Protein AF-A0AAV7CUH6-F1 (afdb_monomer)

Radius of gyration: 12.27 Å; Cα contacts (8 Å, |Δi|>4): 56; chains: 1; bounding box: 28×21×32 Å

Nearest PDB structures (foldseek):
  1t1v-assembly1_B  TM=9.523E-01  e=1.568E-05  Mus musculus
  1j0f-assembly1_A  TM=9.487E-01  e=9.896E-05  Mus musculus
  1sj6-assembly1_A  TM=8.788E-01  e=1.829E-04  Homo sapiens
  5kqa-assembly1_A  TM=8.134E-01  e=2.026E-02  Polygonaceae
  3fza-assembly1_A  TM=7.700E-01  e=8.491E-02  Populus tremula x Populus tremuloides

InterPro domains:
  IPR006993 SH3-binding, glutamic acid-rich protein [PF04908] (2-68)
  IPR036249 Thioredoxin-like superfamily [SSF52833] (2-68)

Organism: Engystomops pustulosus (NCBI:txid76066)

Foldseek 3Di:
DVVVCVVVVHDDDDDDCVVDVVVVVVVCVLVVHNPDDDDWDDDVSRGLGHDVSLVVCVVVVNNVVSRVPHD

Mean predicted aligned error: 4.74 Å

Structure (mmCIF, N/CA/C/O backbone):
data_AF-A0AAV7CUH6-F1
#
_entry.id   AF-A0AAV7CUH6-F1
#
loop_
_atom_site.group_PDB
_atom_site.id
_atom_site.type_symbol
_atom_site.label_atom_id
_atom_site.label_alt_id
_atom_site.label_comp_id
_atom_site.label_asym_id
_atom_site.label_entity_id
_atom_site.label_seq_id
_atom_site.pdbx_PDB_ins_code
_atom_site.Cartn_x
_atom_site.Cartn_y
_atom_site.Cartn_z
_atom_site.occupancy
_atom_site.B_iso_or_equiv
_atom_site.auth_seq_id
_atom_site.auth_comp_id
_atom_site.auth_asym_id
_atom_site.auth_atom_id
_atom_site.pdbx_PDB_model_num
ATOM 1 N N . MET A 1 1 ? 0.594 -5.427 4.494 1.00 78.06 1 MET A N 1
ATOM 2 C CA . MET A 1 1 ? -0.470 -4.882 3.622 1.00 78.06 1 MET A CA 1
ATOM 3 C C . MET A 1 1 ? -1.640 -5.852 3.454 1.00 78.06 1 MET A C 1
ATOM 5 O O . MET A 1 1 ? -2.649 -5.632 4.098 1.00 78.06 1 MET A O 1
ATOM 9 N N . MET A 1 2 ? -1.522 -6.949 2.685 1.00 83.00 2 MET A N 1
ATOM 10 C CA . MET A 1 2 ? -2.673 -7.813 2.330 1.00 83.00 2 MET A CA 1
ATOM 11 C C . MET A 1 2 ? -3.462 -8.353 3.530 1.00 83.00 2 MET A C 1
ATOM 13 O O . MET A 1 2 ? -4.681 -8.275 3.532 1.00 83.00 2 MET A O 1
ATOM 17 N N . ARG A 1 3 ? -2.779 -8.804 4.593 1.00 85.00 3 ARG A N 1
ATOM 18 C CA . ARG A 1 3 ? -3.448 -9.246 5.832 1.00 85.00 3 ARG A CA 1
ATOM 19 C C . ARG A 1 3 ? -4.313 -8.162 6.479 1.00 85.00 3 ARG A C 1
ATOM 21 O O . ARG A 1 3 ? -5.336 -8.486 7.051 1.00 85.00 3 ARG A O 1
ATOM 28 N N . ILE A 1 4 ? -3.909 -6.893 6.399 1.00 85.94 4 ILE A N 1
ATOM 29 C CA . ILE A 1 4 ? -4.667 -5.777 6.988 1.00 85.94 4 ILE A CA 1
ATOM 30 C C . ILE A 1 4 ? -5.989 -5.602 6.236 1.00 85.94 4 ILE A C 1
ATOM 32 O O . ILE A 1 4 ? -7.028 -5.428 6.863 1.00 85.94 4 ILE A O 1
ATOM 36 N N . LEU A 1 5 ? -5.947 -5.694 4.903 1.00 85.25 5 LEU A N 1
ATOM 37 C CA . LEU A 1 5 ? -7.135 -5.628 4.049 1.00 85.25 5 LEU A CA 1
ATOM 38 C C . LEU A 1 5 ? -8.065 -6.822 4.295 1.00 85.25 5 LEU A C 1
ATOM 40 O O . LEU A 1 5 ? -9.273 -6.643 4.415 1.00 85.25 5 LEU A O 1
ATOM 44 N N . ASP A 1 6 ? -7.485 -8.018 4.421 1.00 86.38 6 ASP A N 1
ATOM 45 C CA . ASP A 1 6 ? -8.204 -9.271 4.663 1.00 86.38 6 ASP A CA 1
ATOM 46 C C . ASP A 1 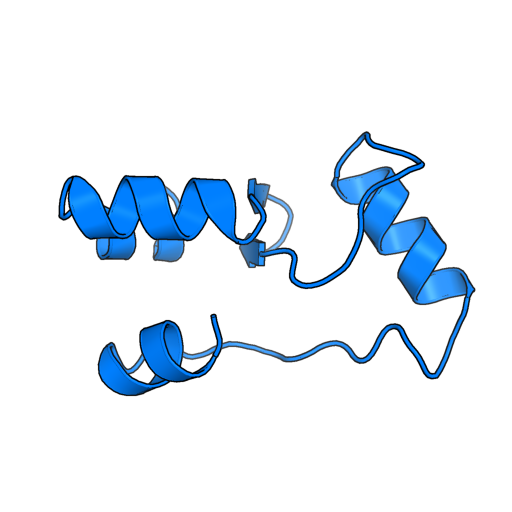6 ? -8.926 -9.265 6.019 1.00 86.38 6 ASP A C 1
ATOM 48 O O . ASP A 1 6 ? -10.133 -9.483 6.081 1.00 86.38 6 ASP A O 1
ATOM 52 N N . THR A 1 7 ? -8.229 -8.877 7.096 1.00 86.19 7 THR A N 1
ATOM 53 C CA . THR A 1 7 ? -8.819 -8.726 8.438 1.00 86.19 7 THR A CA 1
ATOM 54 C C . THR A 1 7 ? -9.955 -7.700 8.465 1.00 86.19 7 THR A C 1
ATOM 56 O O . THR A 1 7 ? -10.881 -7.832 9.261 1.00 86.19 7 THR A O 1
ATOM 59 N N . ARG A 1 8 ? -9.898 -6.676 7.605 1.00 81.75 8 ARG A N 1
ATOM 60 C CA . ARG A 1 8 ? -10.940 -5.645 7.481 1.00 81.75 8 ARG A CA 1
ATOM 61 C C . ARG A 1 8 ? -12.073 -6.039 6.525 1.00 81.75 8 ARG A C 1
ATOM 63 O O . ARG A 1 8 ? -13.031 -5.288 6.393 1.00 81.75 8 ARG A O 1
ATOM 70 N N . GLY A 1 9 ? -11.987 -7.193 5.858 1.00 83.81 9 GLY A N 1
ATOM 71 C CA . GLY A 1 9 ? -12.991 -7.648 4.891 1.00 83.81 9 GLY A CA 1
ATOM 72 C C . GLY A 1 9 ? -13.077 -6.778 3.633 1.00 83.81 9 GLY A C 1
ATOM 73 O O . GLY A 1 9 ? -14.104 -6.765 2.955 1.00 83.81 9 GLY A O 1
ATOM 74 N N . VAL A 1 10 ? -12.017 -6.031 3.314 1.00 85.00 10 VAL A N 1
ATOM 75 C CA . VAL A 1 10 ? -11.991 -5.138 2.154 1.00 85.00 10 VAL A CA 1
ATOM 76 C C . VAL A 1 10 ? -11.770 -5.961 0.893 1.00 85.00 10 VAL A C 1
ATOM 78 O O . VAL A 1 10 ? -10.846 -6.767 0.814 1.00 85.00 10 VAL A O 1
ATOM 81 N N . THR A 1 11 ? -12.598 -5.739 -0.127 1.00 84.56 11 THR A N 1
ATOM 82 C CA . THR A 1 11 ? -12.396 -6.369 -1.436 1.00 84.56 11 THR A CA 1
ATOM 83 C C . THR A 1 11 ? -11.321 -5.602 -2.199 1.00 84.56 11 THR A C 1
ATOM 85 O O . THR A 1 11 ? -11.479 -4.416 -2.473 1.00 84.56 11 THR A O 1
ATOM 88 N N . TYR A 1 12 ? -10.233 -6.274 -2.569 1.00 86.50 12 TYR A N 1
ATOM 89 C CA . TYR A 1 12 ? -9.145 -5.686 -3.348 1.00 86.50 12 TYR A CA 1
ATOM 90 C C . TYR A 1 12 ? -8.764 -6.584 -4.520 1.00 86.50 12 TYR A C 1
ATOM 92 O O . TYR A 1 12 ? -8.937 -7.802 -4.488 1.00 86.50 12 TYR A O 1
ATOM 100 N N . LYS A 1 13 ? -8.210 -5.969 -5.565 1.00 88.38 13 LYS A N 1
ATOM 101 C CA . LYS A 1 13 ? -7.617 -6.683 -6.693 1.00 88.38 13 LYS A CA 1
ATOM 102 C C . LYS A 1 13 ? -6.103 -6.583 -6.601 1.00 88.38 13 LYS A C 1
ATOM 104 O O . LYS A 1 13 ? -5.554 -5.486 -6.563 1.00 88.38 13 LYS A O 1
ATOM 109 N N . THR A 1 14 ? -5.426 -7.723 -6.604 1.00 88.19 14 THR A N 1
ATOM 110 C CA . THR A 1 14 ? -3.968 -7.770 -6.713 1.00 88.19 14 THR A CA 1
ATOM 111 C C . THR A 1 14 ? -3.567 -7.706 -8.179 1.00 88.19 14 THR A C 1
ATOM 113 O O . THR A 1 14 ? -3.986 -8.544 -8.978 1.00 88.19 14 THR A O 1
ATOM 116 N N . VAL A 1 15 ? -2.757 -6.714 -8.531 1.00 87.44 15 VAL A N 1
ATOM 117 C CA . VAL A 1 15 ? -2.086 -6.648 -9.830 1.00 87.44 15 VAL A CA 1
ATOM 118 C C . VAL A 1 15 ? -0.651 -7.095 -9.610 1.00 87.44 15 VAL A C 1
ATOM 120 O O . VAL A 1 15 ? 0.077 -6.473 -8.836 1.00 87.44 15 VAL A O 1
ATOM 123 N N . ASP A 1 16 ? -0.262 -8.196 -10.245 1.00 86.50 16 ASP A N 1
ATOM 124 C CA . ASP A 1 16 ? 1.116 -8.661 -10.182 1.00 86.50 16 ASP A CA 1
ATOM 125 C C . ASP A 1 16 ? 1.963 -7.831 -11.149 1.00 86.50 16 ASP A C 1
ATOM 127 O O . ASP A 1 16 ? 1.794 -7.910 -12.361 1.00 86.50 16 ASP A O 1
ATOM 131 N N . ILE A 1 17 ? 2.840 -6.987 -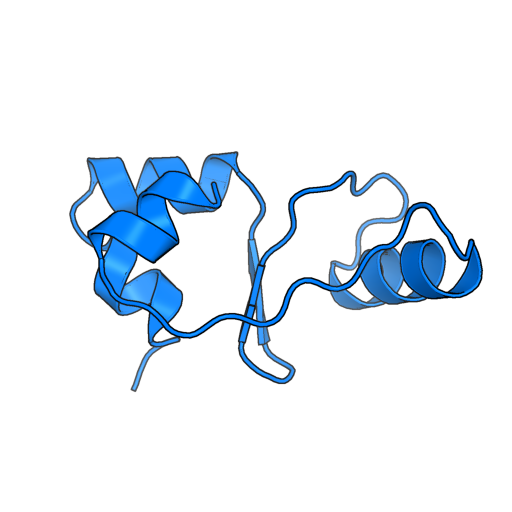10.610 1.00 86.62 17 ILE A N 1
ATOM 132 C CA . ILE A 1 17 ? 3.750 -6.157 -11.413 1.00 86.62 17 ILE A CA 1
ATOM 133 C C . ILE A 1 17 ? 5.101 -6.845 -11.659 1.00 86.62 17 ILE A C 1
ATOM 135 O O . ILE A 1 17 ? 5.984 -6.262 -12.280 1.00 86.62 17 ILE A O 1
ATOM 139 N N . SER A 1 18 ? 5.300 -8.059 -11.131 1.00 82.62 18 SER A N 1
ATOM 140 C CA . SER A 1 18 ? 6.543 -8.812 -11.324 1.00 82.62 18 SER A CA 1
ATOM 141 C C . SER A 1 18 ? 6.571 -9.522 -12.675 1.00 82.62 18 SER A C 1
ATOM 143 O O . SER A 1 18 ? 7.641 -9.713 -13.251 1.00 82.62 18 SER A O 1
ATOM 145 N N . VAL A 1 19 ? 5.390 -9.867 -13.195 1.00 85.12 19 VAL A N 1
ATOM 146 C CA . VAL A 1 19 ? 5.225 -10.542 -14.485 1.00 85.12 19 VAL A CA 1
ATOM 147 C C . VAL A 1 19 ? 5.413 -9.621 -15.690 1.00 85.12 19 VAL A C 1
ATOM 149 O O . VAL A 1 19 ? 5.749 -10.119 -16.761 1.00 85.12 19 VAL A O 1
ATOM 152 N N . ASP A 1 20 ? 5.229 -8.304 -15.538 1.00 86.75 20 ASP A N 1
ATOM 153 C CA . ASP A 1 20 ? 5.307 -7.362 -16.656 1.00 86.75 20 ASP A CA 1
ATOM 154 C C . ASP A 1 20 ? 5.911 -6.010 -16.247 1.00 86.75 20 ASP A C 1
ATOM 156 O O . ASP A 1 20 ? 5.444 -5.340 -15.322 1.00 86.75 20 ASP A O 1
ATOM 160 N N . LYS A 1 21 ? 6.950 -5.581 -16.972 1.00 86.75 21 LYS A N 1
ATOM 161 C CA . LYS A 1 21 ? 7.596 -4.280 -16.747 1.00 86.75 21 LYS A CA 1
ATOM 162 C C . LYS A 1 21 ? 6.673 -3.114 -17.091 1.00 86.75 21 LYS A C 1
ATOM 164 O O . LYS A 1 21 ? 6.773 -2.085 -16.431 1.00 86.75 21 LYS A O 1
ATOM 169 N N . CYS A 1 22 ? 5.755 -3.273 -18.044 1.00 90.25 22 CYS A N 1
ATOM 170 C CA . CYS A 1 22 ? 4.797 -2.223 -18.377 1.00 90.25 22 CYS A CA 1
ATOM 171 C C . CYS A 1 22 ? 3.867 -1.921 -17.195 1.00 90.25 22 CYS A C 1
ATOM 173 O O . CYS A 1 22 ? 3.569 -0.760 -16.939 1.00 90.25 22 CYS A O 1
ATOM 175 N N . LEU A 1 23 ? 3.477 -2.937 -16.414 1.00 89.19 23 LEU A N 1
ATOM 176 C CA . LEU A 1 23 ? 2.675 -2.738 -15.201 1.00 89.19 23 LEU A CA 1
ATOM 177 C C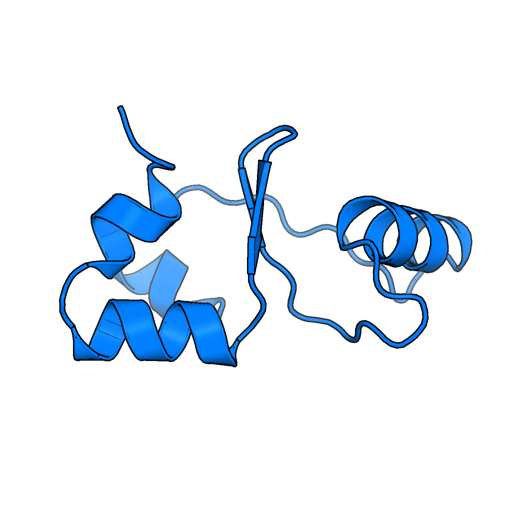 . LEU A 1 23 ? 3.459 -2.004 -14.105 1.00 89.19 23 LEU A C 1
ATOM 179 O O . LEU A 1 23 ? 2.893 -1.185 -13.384 1.00 89.19 23 LEU A O 1
ATOM 183 N N . LEU A 1 24 ? 4.764 -2.270 -13.987 1.00 88.94 24 LEU A N 1
ATOM 184 C CA . LEU A 1 24 ? 5.646 -1.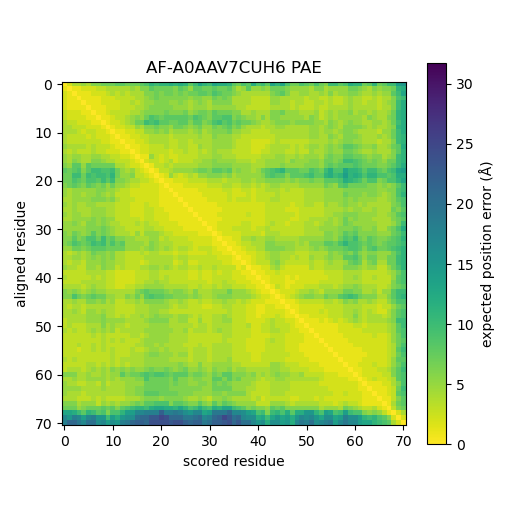529 -13.083 1.00 88.94 24 LEU A CA 1
ATOM 185 C C . LEU A 1 24 ? 5.755 -0.052 -13.492 1.00 88.94 24 LEU A C 1
ATOM 187 O O . LEU A 1 24 ? 5.705 0.825 -12.630 1.00 88.94 24 LEU A O 1
ATOM 191 N N . GLU A 1 25 ? 5.910 0.227 -14.786 1.00 90.75 25 GLU A N 1
ATOM 192 C CA . GLU A 1 25 ? 5.959 1.596 -15.312 1.00 90.75 25 GLU A CA 1
ATOM 193 C C . GLU A 1 25 ? 4.626 2.324 -15.109 1.00 90.75 25 GLU A C 1
ATOM 195 O O . GLU A 1 25 ? 4.623 3.429 -14.571 1.00 90.75 25 GLU A O 1
ATOM 200 N N . GLU A 1 26 ? 3.497 1.676 -15.408 1.00 89.94 26 GLU A N 1
ATOM 201 C CA . GLU A 1 26 ? 2.157 2.224 -15.164 1.00 89.94 26 GLU A CA 1
ATOM 202 C C . GLU A 1 26 ? 1.940 2.542 -13.677 1.00 89.94 26 GLU A C 1
ATOM 204 O O . GLU A 1 26 ? 1.428 3.606 -13.328 1.00 89.94 26 GLU A O 1
ATOM 209 N N . MET A 1 27 ? 2.368 1.651 -12.775 1.00 90.94 27 MET A N 1
ATOM 210 C CA . MET A 1 27 ? 2.291 1.882 -11.331 1.00 90.94 27 MET A CA 1
ATOM 211 C C . MET A 1 27 ? 3.104 3.115 -10.914 1.00 90.94 27 MET A C 1
ATOM 213 O O . MET A 1 27 ? 2.617 3.936 -10.140 1.00 90.94 27 MET A O 1
ATOM 217 N N . ARG A 1 28 ? 4.329 3.267 -11.431 1.00 91.56 28 ARG A N 1
ATOM 218 C CA . ARG A 1 28 ? 5.208 4.413 -11.142 1.00 91.56 28 ARG A CA 1
ATOM 219 C C . ARG A 1 28 ? 4.647 5.724 -11.675 1.00 91.56 28 ARG A C 1
ATOM 221 O O . ARG A 1 28 ? 4.716 6.731 -10.973 1.00 91.56 28 ARG A O 1
ATOM 228 N N . GLU A 1 29 ? 4.071 5.701 -12.874 1.00 91.31 29 GLU A N 1
ATOM 229 C CA . GLU A 1 29 ? 3.408 6.857 -13.477 1.00 91.31 29 GLU A CA 1
ATOM 230 C C . GLU A 1 29 ? 2.187 7.277 -12.651 1.00 91.31 29 GLU A C 1
ATOM 232 O O . GLU A 1 29 ? 2.070 8.442 -12.274 1.00 91.31 29 GLU A O 1
ATOM 237 N N . LYS A 1 30 ? 1.342 6.318 -12.250 1.00 88.19 30 LYS A N 1
ATOM 238 C CA . LYS A 1 30 ? 0.187 6.569 -11.371 1.00 88.19 30 LYS A CA 1
ATOM 239 C C . LYS A 1 30 ? 0.582 7.053 -9.974 1.00 88.19 30 LYS A C 1
ATOM 241 O O . LYS A 1 30 ? -0.131 7.868 -9.397 1.00 88.19 30 LYS A O 1
ATOM 246 N N . CYS A 1 31 ? 1.699 6.574 -9.429 1.00 88.44 31 CYS A N 1
ATOM 247 C CA . CYS A 1 31 ? 2.266 7.082 -8.176 1.00 88.44 31 CYS A CA 1
ATOM 248 C C . CYS A 1 31 ? 2.914 8.468 -8.330 1.00 88.44 31 CYS A C 1
ATOM 250 O O . CYS A 1 31 ? 3.234 9.095 -7.322 1.00 88.44 31 CYS A O 1
ATOM 252 N N . GLY A 1 32 ? 3.193 8.924 -9.556 1.00 88.12 32 GLY A N 1
ATOM 253 C CA . GLY A 1 32 ? 4.016 10.109 -9.803 1.00 88.12 32 GLY A CA 1
ATOM 254 C C . GLY A 1 32 ? 5.457 9.967 -9.294 1.00 88.12 32 GLY A C 1
ATOM 255 O O . GLY A 1 32 ? 6.132 10.971 -9.076 1.00 88.12 32 GLY A 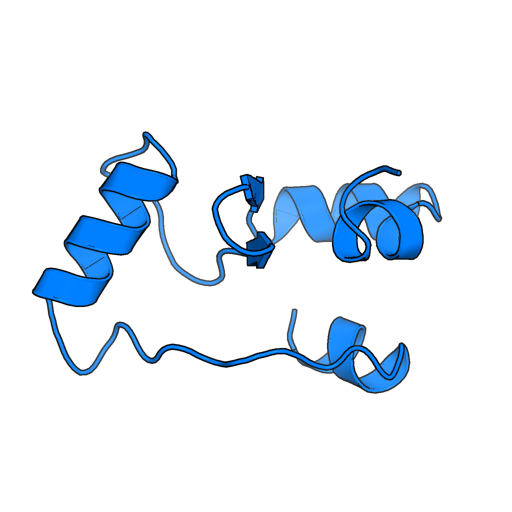O 1
ATOM 256 N N . ASN A 1 33 ? 5.933 8.736 -9.069 1.00 86.19 33 ASN A N 1
ATOM 257 C CA . ASN A 1 33 ? 7.255 8.467 -8.513 1.00 86.19 33 ASN A CA 1
ATOM 258 C C . ASN A 1 33 ? 7.962 7.342 -9.297 1.00 86.19 33 ASN A C 1
ATOM 260 O O . ASN A 1 33 ? 7.568 6.175 -9.196 1.00 86.19 33 ASN A O 1
ATOM 264 N N . PRO A 1 34 ? 9.053 7.652 -10.025 1.00 87.81 34 PRO A N 1
ATOM 265 C CA . PRO A 1 34 ? 9.779 6.681 -10.848 1.00 87.81 34 PRO A CA 1
ATOM 266 C C . PRO A 1 34 ? 10.520 5.611 -10.033 1.00 87.81 34 PRO A C 1
ATOM 268 O O . PRO A 1 34 ? 10.872 4.561 -10.569 1.00 87.81 34 PRO A O 1
ATOM 271 N N . SER A 1 35 ? 10.735 5.849 -8.740 1.00 88.69 35 SER A N 1
ATOM 272 C CA . SER A 1 35 ? 11.373 4.912 -7.812 1.00 88.69 35 SER A CA 1
ATOM 273 C C . SER A 1 35 ? 10.363 4.219 -6.898 1.00 88.69 35 SER A C 1
ATOM 275 O O . SER A 1 35 ? 10.763 3.578 -5.927 1.00 88.69 35 SER A O 1
ATOM 277 N N . ALA A 1 36 ? 9.061 4.333 -7.182 1.00 88.69 36 ALA A N 1
ATOM 278 C CA . ALA A 1 36 ? 8.045 3.643 -6.404 1.00 88.69 36 ALA A CA 1
ATOM 279 C C . ALA A 1 36 ? 8.238 2.121 -6.497 1.00 88.69 36 ALA A C 1
ATOM 281 O O . ALA A 1 36 ? 8.487 1.556 -7.571 1.00 88.69 36 ALA A O 1
ATOM 282 N N . VAL A 1 37 ? 8.128 1.472 -5.338 1.00 88.88 37 VAL A N 1
ATOM 283 C CA . VAL A 1 37 ? 8.260 0.025 -5.165 1.00 88.88 37 VAL A CA 1
ATOM 284 C C . VAL A 1 37 ? 6.956 -0.549 -4.618 1.00 88.88 37 VAL A C 1
ATOM 286 O O . VAL A 1 37 ? 6.275 0.129 -3.847 1.00 88.88 37 VAL A O 1
ATOM 289 N N . PRO A 1 38 ? 6.577 -1.778 -4.995 1.00 87.81 38 PRO A N 1
ATOM 290 C CA . PRO A 1 38 ? 5.421 -2.438 -4.403 1.00 87.81 38 PRO A CA 1
ATOM 291 C C . PRO A 1 38 ? 5.644 -2.691 -2.900 1.00 87.81 38 PRO A C 1
ATOM 293 O O . PRO A 1 38 ? 6.789 -2.886 -2.482 1.00 87.81 38 PRO A O 1
ATOM 296 N N . PRO A 1 39 ? 4.574 -2.779 -2.086 1.00 88.81 39 PRO A N 1
ATOM 297 C CA . PRO A 1 39 ? 3.152 -2.672 -2.440 1.00 88.81 39 PRO A CA 1
ATOM 298 C C . PRO A 1 39 ? 2.636 -1.221 -2.501 1.00 88.81 39 PRO A C 1
ATOM 300 O O . PRO A 1 39 ? 2.982 -0.407 -1.650 1.00 88.81 39 PRO A O 1
ATOM 303 N N . GLN A 1 40 ? 1.755 -0.937 -3.467 1.00 90.62 40 GLN A N 1
ATOM 304 C CA . GLN A 1 40 ? 1.086 0.359 -3.657 1.00 90.62 40 GLN A CA 1
ATOM 305 C C . GLN A 1 40 ? -0.431 0.178 -3.746 1.00 90.62 40 GLN A C 1
ATOM 307 O O . GLN A 1 40 ? -0.902 -0.791 -4.347 1.00 90.62 40 GLN A O 1
ATOM 312 N N . LEU A 1 41 ? -1.191 1.093 -3.145 1.00 89.75 41 LEU A N 1
ATOM 313 C CA . LEU A 1 41 ? -2.650 1.058 -3.098 1.00 89.75 41 LEU A CA 1
ATOM 314 C C . LEU A 1 41 ? -3.261 2.139 -3.982 1.00 89.75 41 LEU A C 1
ATOM 316 O O . LEU A 1 41 ? -2.907 3.318 -3.918 1.00 89.75 41 LEU A O 1
ATOM 320 N N . PHE A 1 42 ? -4.243 1.711 -4.766 1.00 88.00 42 PHE A N 1
ATOM 321 C CA . PHE A 1 42 ? -5.042 2.566 -5.627 1.00 88.00 42 PHE A CA 1
ATOM 322 C C . PHE A 1 42 ? -6.515 2.233 -5.427 1.00 88.00 42 PHE A C 1
ATOM 324 O O . PHE A 1 42 ? -6.892 1.059 -5.430 1.00 88.00 42 PHE A O 1
ATOM 331 N N . LEU A 1 43 ? -7.346 3.263 -5.302 1.00 86.50 43 LEU A N 1
ATOM 332 C CA . LEU A 1 43 ? -8.796 3.141 -5.326 1.00 86.50 43 LEU A CA 1
ATOM 333 C C . LEU A 1 43 ? -9.319 3.701 -6.648 1.00 86.50 43 LEU A C 1
ATOM 335 O O . LEU A 1 43 ? -9.429 4.915 -6.837 1.00 86.50 43 LEU A O 1
ATOM 339 N N . GLY A 1 44 ? -9.594 2.808 -7.598 1.00 83.06 44 GLY A N 1
ATOM 340 C CA . GLY A 1 44 ? -9.911 3.201 -8.971 1.00 83.06 44 GLY A CA 1
ATOM 341 C C . GLY A 1 44 ? -8.742 3.965 -9.600 1.00 83.06 44 GLY A C 1
ATOM 342 O O . GLY A 1 44 ? -7.688 3.383 -9.843 1.00 83.06 44 GLY A O 1
ATOM 343 N N . ASN A 1 45 ? -8.923 5.271 -9.823 1.00 82.19 45 ASN A N 1
ATOM 344 C CA . ASN A 1 45 ? -7.887 6.170 -10.352 1.00 82.19 45 ASN A CA 1
ATOM 345 C C . ASN A 1 45 ? -7.173 6.995 -9.267 1.00 82.19 45 ASN A C 1
ATOM 347 O O . ASN A 1 45 ? -6.260 7.754 -9.586 1.00 82.19 45 ASN A O 1
ATOM 351 N N . LYS A 1 46 ? -7.585 6.887 -7.999 1.00 84.88 46 LYS A N 1
ATOM 352 C CA . LYS A 1 46 ? -6.984 7.6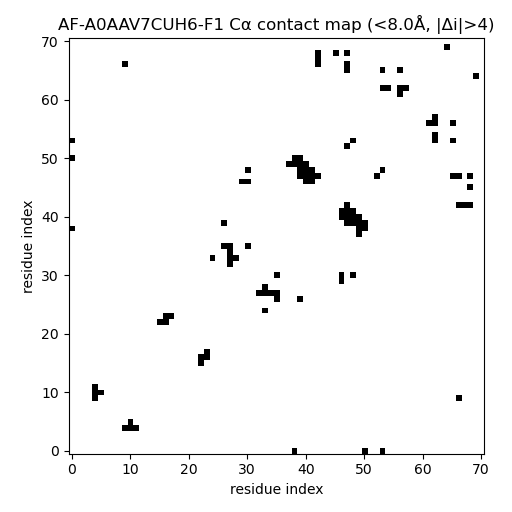31 -6.890 1.00 84.88 46 LYS A CA 1
ATOM 353 C C . LYS A 1 46 ? -5.834 6.826 -6.297 1.00 84.88 46 LYS A C 1
ATOM 355 O O . LYS A 1 46 ? -6.041 5.711 -5.825 1.00 84.88 46 LYS A O 1
ATOM 360 N N . TYR A 1 47 ? -4.635 7.395 -6.297 1.00 89.38 47 TYR A N 1
ATOM 361 C CA . TYR A 1 47 ? -3.517 6.854 -5.530 1.00 89.38 47 TYR A CA 1
ATOM 362 C C . TYR A 1 47 ? -3.759 7.112 -4.040 1.00 89.38 47 TYR A C 1
ATOM 364 O O . TYR A 1 47 ? -4.011 8.252 -3.647 1.00 89.38 47 TYR A O 1
ATOM 372 N N . LEU A 1 48 ? -3.751 6.048 -3.235 1.00 87.75 48 LEU A N 1
ATOM 373 C CA . LEU A 1 48 ? -3.930 6.141 -1.786 1.00 87.75 48 LEU A CA 1
ATOM 374 C C . LEU A 1 48 ? -2.582 6.249 -1.072 1.00 87.75 48 LEU A C 1
ATOM 376 O O . LEU A 1 48 ? -2.447 7.037 -0.143 1.00 87.75 48 LEU A O 1
ATOM 380 N N . GLY A 1 49 ? -1.595 5.469 -1.515 1.00 89.69 49 GLY A N 1
ATOM 381 C CA . GLY A 1 49 ? -0.284 5.414 -0.880 1.00 89.69 49 GLY A CA 1
ATOM 382 C C . GLY A 1 49 ? 0.328 4.018 -0.887 1.00 89.69 49 GLY A C 1
ATOM 383 O O . GLY A 1 49 ? -0.280 3.037 -1.328 1.00 89.69 49 GLY A O 1
ATOM 384 N N . GLY A 1 50 ? 1.543 3.933 -0.368 1.00 90.19 50 GLY A N 1
ATOM 385 C CA . GLY A 1 50 ? 2.257 2.691 -0.138 1.00 90.19 50 GLY A CA 1
ATOM 386 C C . GLY A 1 50 ? 1.972 2.083 1.232 1.00 90.19 50 GLY A C 1
ATOM 387 O O . GLY A 1 50 ? 0.973 2.345 1.900 1.00 90.19 50 GLY A O 1
ATOM 388 N N . TYR A 1 51 ? 2.899 1.231 1.659 1.00 87.88 51 TYR A N 1
ATOM 389 C CA . TYR A 1 51 ? 2.881 0.643 2.995 1.00 87.88 51 TYR A CA 1
ATOM 390 C C . TYR A 1 51 ? 2.969 1.657 4.156 1.00 87.88 51 TYR A C 1
ATOM 392 O O . TYR A 1 51 ? 2.226 1.457 5.117 1.00 87.88 51 TYR A O 1
ATOM 400 N N . PRO A 1 52 ? 3.829 2.700 4.118 1.00 88.75 52 PRO A N 1
ATOM 401 C CA . PRO A 1 52 ? 3.941 3.652 5.225 1.00 88.75 52 PRO A CA 1
ATOM 402 C C . PRO A 1 52 ? 2.628 4.400 5.445 1.00 88.75 52 PRO A C 1
ATOM 404 O O . PRO A 1 52 ? 2.115 4.399 6.554 1.00 88.75 52 PRO A O 1
ATOM 407 N N . GLU A 1 53 ? 2.040 4.932 4.374 1.00 90.12 53 GLU A N 1
ATOM 408 C CA . GLU A 1 53 ? 0.765 5.654 4.415 1.00 90.12 53 GLU A CA 1
ATOM 409 C C . GLU A 1 53 ? -0.389 4.785 4.936 1.00 90.12 53 GLU A C 1
ATOM 411 O O . GLU A 1 53 ? -1.218 5.261 5.708 1.00 90.12 53 GLU A O 1
ATOM 416 N N . LEU A 1 54 ? -0.438 3.495 4.570 1.00 88.88 54 LEU A N 1
ATOM 417 C CA . LEU A 1 54 ? -1.427 2.589 5.160 1.00 88.88 54 LEU A CA 1
ATOM 418 C C . LEU A 1 54 ? -1.186 2.400 6.662 1.00 88.88 54 LEU A C 1
ATOM 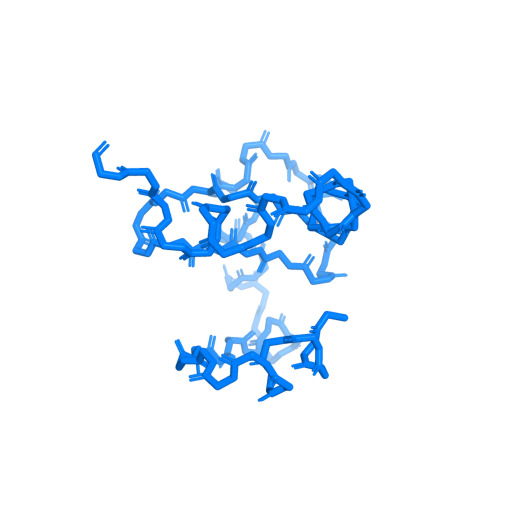420 O O . LEU A 1 54 ? -2.151 2.348 7.416 1.00 88.88 54 LEU A O 1
ATOM 424 N N . MET A 1 55 ? 0.067 2.225 7.091 1.00 89.19 55 MET A N 1
ATOM 425 C CA . MET A 1 55 ? 0.370 2.014 8.509 1.00 89.19 55 MET A CA 1
ATOM 426 C C . MET A 1 55 ? 0.046 3.249 9.340 1.00 89.19 55 MET A C 1
ATOM 428 O O . MET A 1 55 ? -0.608 3.094 10.362 1.00 89.19 55 MET A O 1
ATOM 432 N N . ASP A 1 56 ? 0.382 4.439 8.850 1.00 92.12 56 ASP A N 1
ATOM 433 C CA . ASP A 1 56 ? 0.025 5.722 9.462 1.00 92.12 56 ASP A CA 1
ATOM 434 C C . ASP A 1 56 ? -1.497 5.822 9.672 1.00 92.12 56 ASP A C 1
ATOM 436 O O . ASP A 1 56 ? -1.976 5.977 10.793 1.00 92.12 56 ASP A O 1
ATOM 440 N N . ALA A 1 57 ? -2.286 5.527 8.630 1.00 90.31 57 ALA A N 1
ATOM 441 C CA . ALA A 1 57 ? -3.744 5.483 8.740 1.00 90.31 57 ALA A CA 1
ATOM 442 C C . ALA A 1 57 ? -4.257 4.381 9.689 1.00 90.31 57 ALA A C 1
ATOM 444 O O . ALA A 1 57 ? -5.313 4.528 10.302 1.00 90.31 57 ALA A O 1
ATOM 445 N N . VAL A 1 58 ? -3.565 3.244 9.808 1.00 89.69 58 VAL A N 1
ATOM 446 C CA . VAL A 1 58 ? -3.924 2.189 10.773 1.00 89.69 58 VAL A CA 1
ATOM 447 C C . VAL A 1 58 ? -3.638 2.640 12.204 1.00 89.69 58 VAL A C 1
ATOM 449 O O . VAL A 1 58 ? -4.464 2.370 13.075 1.00 89.69 58 VAL A O 1
ATOM 452 N N . GLU A 1 59 ? -2.511 3.311 12.438 1.00 91.25 59 GLU A N 1
ATOM 453 C CA . GLU A 1 59 ? -2.112 3.848 13.743 1.00 91.25 59 GLU A CA 1
ATOM 454 C C . GLU A 1 59 ? -3.057 4.964 14.202 1.00 91.25 59 GLU A C 1
ATOM 456 O O . GLU A 1 59 ? -3.497 4.950 15.352 1.00 91.25 59 GLU A O 1
ATOM 461 N N . ASP A 1 60 ? -3.482 5.831 13.283 1.00 91.44 60 ASP A N 1
ATOM 462 C CA . ASP A 1 60 ? -4.469 6.886 13.540 1.00 91.44 60 ASP A CA 1
ATOM 463 C C . ASP A 1 60 ? -5.920 6.372 13.616 1.00 91.44 60 ASP A C 1
ATOM 465 O O . ASP A 1 60 ? -6.848 7.116 13.940 1.00 91.44 60 ASP A O 1
ATOM 469 N N . GLY A 1 61 ? -6.154 5.086 13.328 1.00 89.19 61 GLY A N 1
ATOM 470 C CA . GLY A 1 61 ? -7.495 4.495 13.303 1.00 89.19 61 GLY A CA 1
ATOM 471 C C . GLY A 1 61 ? -8.360 4.954 12.120 1.00 89.19 61 GLY A C 1
ATOM 472 O O . GLY A 1 61 ? -9.570 4.735 12.118 1.00 89.19 61 GLY A O 1
ATOM 473 N N . GLU A 1 62 ? -7.758 5.556 11.094 1.00 88.81 62 GLU A N 1
ATOM 474 C CA . GLU A 1 62 ? -8.411 6.055 9.878 1.00 88.81 62 GLU A CA 1
ATOM 475 C C . GLU A 1 62 ? -8.258 5.126 8.663 1.00 88.81 62 GLU A C 1
ATOM 477 O O . GLU A 1 62 ? -8.658 5.473 7.553 1.00 88.81 62 GLU A O 1
ATOM 482 N N . ALA A 1 63 ? -7.723 3.920 8.843 1.00 87.06 63 ALA A N 1
ATOM 483 C CA . ALA A 1 63 ? -7.497 2.979 7.748 1.00 87.06 63 ALA A CA 1
ATOM 484 C C . ALA A 1 63 ? -8.764 2.617 6.953 1.00 87.06 63 ALA A C 1
ATOM 486 O O . ALA A 1 63 ? -8.670 2.412 5.747 1.00 87.06 63 ALA A O 1
ATOM 487 N N . ASP A 1 64 ? -9.949 2.580 7.570 1.00 85.88 64 ASP A N 1
ATOM 488 C CA . ASP A 1 64 ? -11.199 2.374 6.821 1.00 85.88 64 ASP A CA 1
ATOM 489 C C . ASP A 1 64 ? -11.476 3.558 5.883 1.00 85.88 64 ASP A C 1
ATOM 491 O O . ASP A 1 64 ? -11.706 3.363 4.694 1.00 85.88 64 ASP A O 1
ATOM 495 N N . LYS A 1 65 ? -11.306 4.799 6.363 1.00 84.44 65 LYS A N 1
ATOM 496 C CA . LYS A 1 65 ? -11.446 6.015 5.539 1.00 84.44 65 LYS A CA 1
ATOM 497 C C . LYS A 1 65 ? -10.405 6.084 4.424 1.00 84.44 65 LYS A C 1
ATOM 499 O O . LYS A 1 65 ? -10.707 6.557 3.326 1.00 84.44 65 LYS A O 1
ATOM 504 N N . PHE A 1 66 ? -9.187 5.627 4.713 1.00 86.19 66 PHE A N 1
ATOM 505 C CA . PHE A 1 66 ? -8.107 5.517 3.740 1.00 86.19 66 PHE A CA 1
ATOM 506 C C . PHE A 1 66 ? -8.493 4.558 2.607 1.00 86.19 66 PHE A C 1
ATOM 508 O O . PHE A 1 66 ? -8.323 4.891 1.438 1.00 86.19 66 PHE A O 1
ATOM 515 N N . LEU A 1 67 ? -9.078 3.401 2.936 1.00 82.19 67 LEU A N 1
ATOM 516 C CA . LEU A 1 67 ? -9.445 2.360 1.971 1.00 82.19 67 LEU A CA 1
ATOM 517 C C . LEU A 1 67 ? -10.766 2.629 1.236 1.00 82.19 67 LEU A C 1
ATOM 519 O O . LEU A 1 67 ? -10.884 2.278 0.066 1.00 82.19 67 LEU A O 1
ATOM 523 N N . GLU A 1 68 ? -11.735 3.284 1.873 1.00 77.69 68 GLU A N 1
ATOM 524 C CA . GLU A 1 68 ? -12.989 3.723 1.242 1.00 77.69 68 GLU A CA 1
ATOM 525 C C . GLU A 1 68 ? -12.799 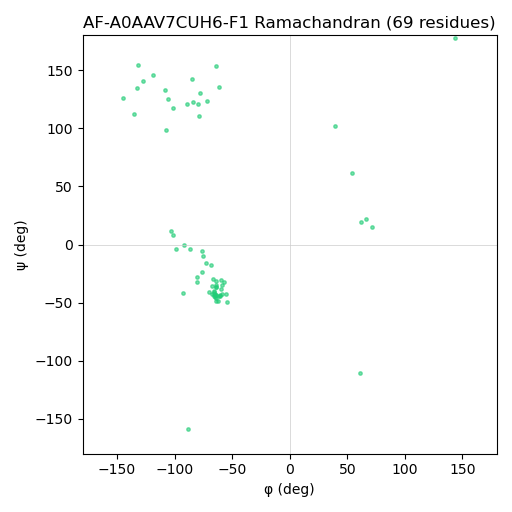4.957 0.343 1.00 77.69 68 GLU A C 1
ATOM 527 O O . GLU A 1 68 ? -13.697 5.320 -0.413 1.00 77.69 68 GLU A O 1
ATOM 532 N N . GLY A 1 69 ? -11.618 5.584 0.404 1.00 63.09 69 GLY A N 1
ATOM 533 C CA . GLY A 1 69 ? -11.209 6.710 -0.423 1.00 63.09 69 GLY A CA 1
ATOM 534 C C . GLY A 1 69 ? -12.180 7.873 -0.373 1.00 63.09 69 GLY A C 1
ATOM 535 O O . GLY A 1 69 ? -12.674 8.271 -1.414 1.00 63.09 69 GLY A O 1
ATOM 536 N N . GLN A 1 70 ? -12.362 8.437 0.824 1.00 44.16 70 GLN A N 1
ATOM 537 C CA . GLN A 1 70 ? -13.046 9.707 1.109 1.00 44.16 70 GLN A CA 1
ATOM 538 C C . GLN A 1 70 ? -14.308 9.985 0.272 1.00 44.16 70 GLN A C 1
ATOM 540 O O . GLN A 1 70 ? -14.243 10.451 -0.866 1.00 44.16 70 GLN A O 1
ATOM 545 N N . LYS A 1 71 ? -15.452 9.755 0.915 1.00 37.97 71 LYS A N 1
ATOM 546 C CA . LYS A 1 71 ? -16.763 10.263 0.507 1.00 37.97 71 LYS A CA 1
ATOM 547 C C . LYS A 1 71 ? -16.776 11.785 0.343 1.00 37.97 71 LYS A C 1
ATOM 549 O O . LYS A 1 71 ? -16.094 12.459 1.147 1.00 37.97 71 LYS A O 1
#

pLDDT: mean 85.67, std 8.64, range [37.97, 92.12]

Solvent-accessible surface area (backbone atoms only — not comparable to full-atom values): 4502 Å² total; per-residue (Å²): 110,70,67,62,39,56,77,68,69,54,90,78,83,89,77,75,45,84,85,35,68,66,51,43,50,51,50,15,59,68,66,74,32,91,80,64,64,86,64,71,44,64,58,88,91,43,70,68,39,41,62,66,56,49,48,52,28,50,74,73,69,38,37,65,54,58,69,69,57,67,130

Secondary s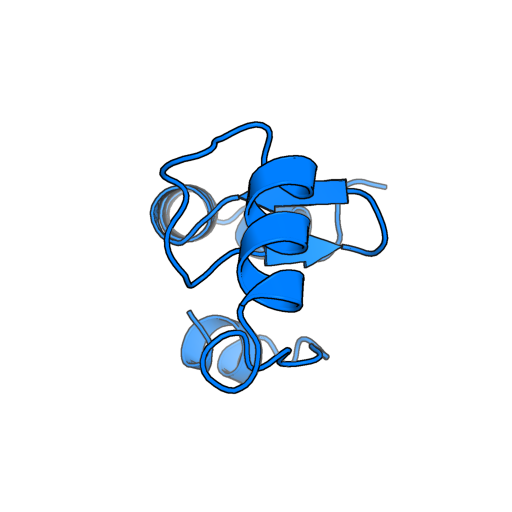tructure (DSSP, 8-state):
-HHHHHHTT-------SSS-HHHHHHHHHHHT-TT--S-EEEETTEEEEEHHHHHHHHHTT-HHHHHHT--

Sequence (71 aa):
MMRILDTRGVTYKTVDISVDKCLLEEMREKCGNPSAVPPQLFLGNKYLGGYPELMDAVEDGEADKFLEGQK